Protein AF-A0A8T3ZE11-F1 (afdb_monomer_lite)

Radius of gyration: 23.73 Å; chains: 1; bounding box: 69×45×53 Å

Secondary structure (DSSP, 8-state):
-HHHHHHHHT--S-HHHHHHHHHHHHHHHT-TTS-HHHHHHHHHHHHHHHHT--S-GGG--HHHHHHHHHHHHH-B-TTSPBPPHHHHHHHHHHHHHHHHHHTTTTTTTSPPGGGGGG--------PPP----HHHHHHHHHHHHHHHHHHHHT--

Sequence (156 aa):
MDTQKRLLEQASFNPDNKQLIKEFMDSCAADSNISDPTILKYCFNLRNIAALTTKHFKDLDEKDFVSIIARIREHRTPHGNPYTEQSMQGYIKAISKFWRWLYRDTYFGEAPPHIRIVRGLKRNCHKEPHIFSKEDIQKILNEKRQYNSLRNNTRI

Foldseek 3Di:
DVVLLVVLVPQPADPVLSVLLVVLLVVQVVDPVHDPVLSSLLSVLSSLLRVQDNDDPVPDALVSVVSSLVVQQVDADPVRHGDDLVNSVSNLVSLQSSQLVVCCVPPVSDGPPSSPVSPDDDPPPPPDPPDQDPVNVVVVVVVVVVVVVVVVVVPD

pLDDT: mean 84.56, std 12.69, range [45.97, 96.75]

Structure (mmCIF, N/CA/C/O backbone):
data_AF-A0A8T3ZE11-F1
#
_entry.id   AF-A0A8T3ZE11-F1
#
loop_
_atom_site.group_PDB
_atom_site.id
_atom_site.type_symbol
_atom_site.label_atom_id
_atom_site.label_alt_id
_atom_site.label_comp_id
_atom_site.label_asym_id
_atom_site.label_entity_id
_atom_site.label_seq_id
_atom_site.pdbx_PDB_ins_code
_atom_site.Cartn_x
_atom_site.Cartn_y
_atom_site.Cartn_z
_atom_site.occupancy
_atom_site.B_iso_or_equiv
_atom_site.auth_seq_id
_atom_site.auth_comp_id
_atom_site.auth_asym_id
_atom_site.auth_atom_id
_atom_site.pdbx_PDB_model_num
ATOM 1 N N . MET A 1 1 ? 8.938 -13.192 -0.087 1.00 63.81 1 MET A N 1
ATOM 2 C CA . MET A 1 1 ? 7.629 -12.653 0.350 1.00 63.81 1 MET A CA 1
ATOM 3 C C . MET A 1 1 ? 7.356 -12.847 1.845 1.00 63.81 1 MET A C 1
ATOM 5 O O . MET A 1 1 ? 6.692 -12.007 2.449 1.00 63.81 1 MET A O 1
ATOM 9 N N . ASP A 1 2 ? 7.897 -13.898 2.457 1.00 76.69 2 ASP A N 1
ATOM 10 C CA . ASP A 1 2 ? 7.464 -14.388 3.776 1.00 76.69 2 ASP A CA 1
ATOM 11 C C . ASP A 1 2 ? 7.689 -13.423 4.943 1.00 76.69 2 ASP A C 1
ATOM 13 O O . ASP A 1 2 ? 6.850 -13.338 5.837 1.00 76.69 2 ASP A O 1
ATOM 17 N N . THR A 1 3 ? 8.757 -12.619 4.920 1.00 85.94 3 THR A N 1
ATOM 18 C CA . THR A 1 3 ? 9.036 -11.654 5.997 1.00 85.94 3 THR A CA 1
ATOM 19 C C . THR A 1 3 ? 7.910 -10.633 6.163 1.00 85.94 3 THR A C 1
ATOM 21 O O . THR A 1 3 ? 7.492 -10.370 7.286 1.00 85.94 3 THR A O 1
ATOM 24 N N . GLN A 1 4 ? 7.392 -10.063 5.068 1.00 83.62 4 GLN A N 1
ATOM 25 C CA . GLN A 1 4 ? 6.320 -9.062 5.158 1.00 83.62 4 GLN A CA 1
ATOM 26 C C . GLN A 1 4 ? 4.991 -9.697 5.573 1.00 83.62 4 GLN A C 1
ATOM 28 O O . GLN A 1 4 ? 4.280 -9.108 6.382 1.00 83.62 4 GLN A O 1
ATOM 33 N N . LYS A 1 5 ? 4.699 -10.918 5.101 1.00 82.81 5 LYS A N 1
ATOM 34 C CA . LYS A 1 5 ? 3.532 -11.690 5.554 1.00 82.81 5 LYS A CA 1
ATOM 35 C C . LYS A 1 5 ? 3.600 -11.943 7.063 1.00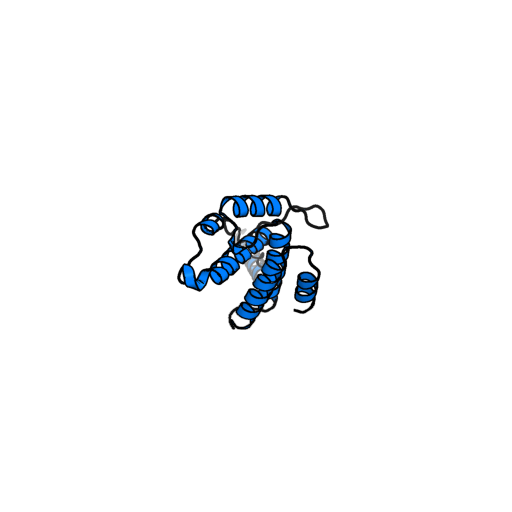 82.81 5 LYS A C 1
ATOM 37 O O . LYS A 1 5 ? 2.668 -11.600 7.779 1.00 82.81 5 LYS A O 1
ATOM 42 N N . ARG A 1 6 ? 4.745 -12.407 7.576 1.00 89.88 6 ARG A N 1
ATOM 43 C CA . ARG A 1 6 ? 4.964 -12.605 9.019 1.00 89.88 6 ARG A CA 1
ATOM 44 C C . ARG A 1 6 ? 4.784 -11.313 9.824 1.00 89.88 6 ARG A C 1
ATOM 46 O O . ARG A 1 6 ? 4.118 -11.324 10.853 1.00 89.88 6 ARG A O 1
ATOM 53 N N . LEU A 1 7 ? 5.354 -10.201 9.354 1.00 90.56 7 LEU A N 1
ATOM 54 C CA . LEU A 1 7 ? 5.222 -8.896 10.016 1.00 90.56 7 LEU A CA 1
ATOM 55 C C . LEU A 1 7 ? 3.780 -8.370 10.008 1.00 90.56 7 LEU A C 1
ATOM 57 O O . LEU A 1 7 ? 3.398 -7.638 10.918 1.00 90.56 7 LEU A O 1
ATOM 61 N N . LEU A 1 8 ? 2.990 -8.713 8.989 1.00 91.12 8 LEU A N 1
ATOM 62 C CA . LEU A 1 8 ? 1.572 -8.375 8.919 1.00 91.12 8 LEU A CA 1
ATOM 63 C C . LEU A 1 8 ? 0.757 -9.153 9.961 1.00 91.12 8 LEU A C 1
ATOM 65 O O . LEU A 1 8 ? -0.053 -8.546 10.659 1.00 91.12 8 LEU A O 1
ATOM 69 N N . GLU A 1 9 ? 1.005 -10.458 10.116 1.00 89.94 9 GLU A N 1
ATOM 70 C CA . GLU A 1 9 ? 0.329 -11.279 11.136 1.00 89.94 9 GLU A CA 1
ATOM 71 C C . GLU A 1 9 ? 0.567 -10.736 12.548 1.00 89.94 9 GLU A C 1
ATOM 73 O O . GLU A 1 9 ? -0.372 -10.560 13.328 1.00 89.94 9 GLU A O 1
ATOM 78 N N . GLN A 1 10 ? 1.827 -10.404 12.844 1.00 91.81 10 GLN A N 1
ATOM 79 C CA . GLN A 1 10 ? 2.281 -9.945 14.159 1.00 91.81 10 GLN A CA 1
ATOM 80 C C . GLN A 1 10 ? 1.871 -8.507 14.500 1.00 91.81 10 GLN A C 1
ATOM 82 O O . GLN A 1 10 ? 2.044 -8.080 15.640 1.00 91.81 10 GLN A O 1
ATOM 87 N N . ALA A 1 11 ? 1.366 -7.731 13.539 1.00 90.31 11 ALA A N 1
ATOM 88 C CA . ALA A 1 11 ? 1.022 -6.336 13.787 1.00 90.31 11 ALA A CA 1
ATOM 89 C C . ALA A 1 11 ? -0.153 -6.204 14.776 1.00 90.31 11 ALA A C 1
ATOM 91 O O . ALA A 1 11 ? -1.019 -7.066 14.834 1.00 90.31 11 ALA A O 1
ATOM 92 N N . SER A 1 12 ? -0.233 -5.126 15.550 1.00 89.81 12 SER A N 1
ATOM 93 C CA . SER A 1 12 ? -1.269 -4.957 16.588 1.00 89.81 12 SER A CA 1
ATOM 94 C C . SER A 1 12 ? -2.513 -4.176 16.139 1.00 89.81 12 SER A C 1
ATOM 96 O O . SER A 1 12 ? -3.381 -3.892 16.958 1.00 89.81 12 SER A O 1
ATOM 98 N N . PHE A 1 13 ? -2.623 -3.812 14.857 1.00 90.69 13 PHE A N 1
ATOM 99 C CA . PHE A 1 13 ? -3.768 -3.054 14.339 1.00 90.69 13 PHE A CA 1
ATOM 100 C C . PHE A 1 13 ? -4.961 -3.947 13.966 1.00 90.69 13 PHE A C 1
ATOM 102 O O . PHE A 1 13 ? -4.872 -5.176 13.993 1.00 90.69 13 PHE A O 1
ATOM 109 N N . ASN A 1 14 ? -6.069 -3.293 13.601 1.00 90.75 14 ASN A N 1
ATOM 110 C CA . ASN A 1 14 ? -7.364 -3.894 13.283 1.00 90.75 14 ASN A CA 1
ATOM 111 C C . ASN A 1 14 ? -7.238 -5.187 12.425 1.00 90.75 14 ASN A C 1
ATOM 113 O O . ASN A 1 14 ? -6.604 -5.152 11.363 1.00 90.75 14 ASN A O 1
ATOM 117 N N . PRO A 1 15 ? -7.821 -6.321 12.868 1.00 91.12 15 PRO A N 1
ATOM 118 C CA . PRO A 1 15 ? -7.679 -7.613 12.197 1.00 91.12 15 PRO A CA 1
ATOM 119 C C . PRO A 1 15 ? -8.317 -7.649 10.803 1.00 91.12 15 PRO A C 1
ATOM 121 O O . PRO A 1 15 ? -7.740 -8.250 9.897 1.00 91.12 15 PRO A O 1
ATOM 124 N N . ASP A 1 16 ? -9.429 -6.949 10.588 1.00 93.56 16 ASP A N 1
ATOM 125 C CA . ASP A 1 16 ? -10.086 -6.872 9.281 1.00 93.56 16 ASP A CA 1
ATOM 126 C C . ASP A 1 16 ? -9.207 -6.113 8.280 1.00 93.56 16 ASP A C 1
ATOM 128 O O . ASP A 1 16 ? -9.034 -6.536 7.137 1.00 93.56 16 ASP A O 1
ATOM 132 N N . ASN A 1 17 ? -8.534 -5.045 8.727 1.00 95.50 17 ASN A N 1
ATOM 133 C CA . ASN A 1 17 ? -7.553 -4.345 7.895 1.00 95.50 17 ASN A CA 1
ATOM 134 C C . ASN A 1 17 ? -6.379 -5.260 7.521 1.00 95.50 17 ASN A C 1
ATOM 136 O O . ASN A 1 17 ? -5.895 -5.194 6.390 1.00 95.50 17 ASN A O 1
ATOM 140 N N . LYS A 1 18 ? -5.917 -6.136 8.430 1.00 95.31 18 LYS A N 1
ATOM 141 C CA . LYS A 1 18 ? -4.887 -7.133 8.083 1.00 95.31 18 LYS A CA 1
ATOM 142 C C . LYS A 1 18 ? -5.384 -8.066 6.990 1.00 95.31 18 LYS A C 1
ATOM 144 O O . LYS A 1 18 ? -4.639 -8.332 6.050 1.00 95.31 18 LYS A O 1
ATOM 149 N N . GLN A 1 19 ? -6.615 -8.550 7.122 1.00 95.25 19 GLN A N 1
ATOM 150 C CA . GLN A 1 19 ?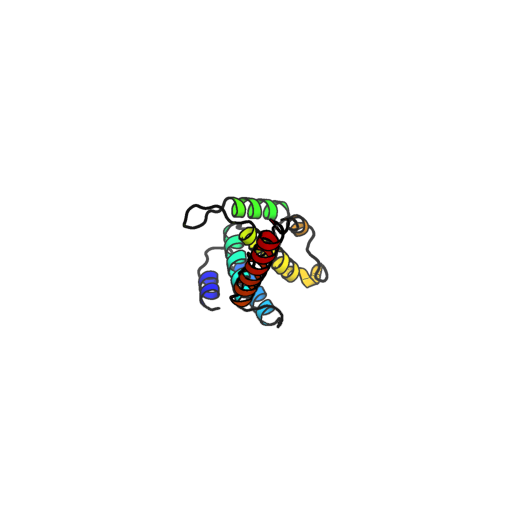 -7.213 -9.469 6.165 1.00 95.25 19 GLN A CA 1
ATOM 151 C C . GLN A 1 19 ? -7.351 -8.821 4.782 1.00 95.25 19 GLN A C 1
ATOM 153 O O . GLN A 1 19 ? -6.888 -9.392 3.798 1.00 95.25 19 GLN A O 1
ATOM 158 N N . LEU A 1 20 ? -7.832 -7.576 4.713 1.00 96.75 20 LEU A N 1
ATOM 159 C CA . LEU A 1 20 ? -7.902 -6.822 3.459 1.00 96.75 20 LEU A CA 1
ATOM 160 C C . LEU A 1 20 ? -6.524 -6.623 2.812 1.00 96.75 20 LEU A C 1
ATOM 162 O O . LEU A 1 20 ? -6.402 -6.686 1.590 1.00 96.75 20 LEU A O 1
ATOM 166 N N . ILE A 1 21 ? -5.469 -6.397 3.606 1.00 96.69 21 ILE A N 1
ATOM 167 C CA . ILE A 1 21 ? -4.102 -6.317 3.069 1.00 96.69 21 ILE A CA 1
ATOM 168 C C . ILE A 1 21 ? -3.693 -7.660 2.460 1.00 96.69 21 ILE A C 1
ATOM 170 O O . ILE A 1 21 ? -3.133 -7.661 1.369 1.00 96.69 21 ILE A O 1
ATOM 174 N N . LYS A 1 22 ? -3.970 -8.795 3.114 1.00 95.31 22 LYS A N 1
ATOM 175 C CA . LYS A 1 22 ? -3.640 -10.124 2.567 1.00 95.31 22 LYS A CA 1
ATOM 176 C C . LYS A 1 22 ? -4.363 -10.382 1.248 1.00 95.31 22 LYS A C 1
ATOM 178 O O . LYS A 1 22 ? -3.716 -10.710 0.262 1.00 95.31 22 LYS A O 1
ATOM 183 N N . GLU A 1 23 ? -5.666 -10.132 1.207 1.00 96.00 23 GLU A N 1
ATOM 184 C CA . GLU A 1 23 ? -6.482 -10.311 0.000 1.00 96.00 23 GLU A CA 1
ATOM 185 C C . GLU A 1 23 ? -6.005 -9.425 -1.153 1.00 96.00 23 GLU A C 1
ATOM 187 O O . GLU A 1 23 ? -5.907 -9.872 -2.297 1.00 96.00 23 GLU A O 1
ATOM 192 N N . PHE A 1 24 ? -5.636 -8.178 -0.859 1.00 96.56 24 PHE A N 1
ATOM 193 C CA . PHE A 1 24 ? -5.047 -7.289 -1.853 1.00 96.56 24 PHE A CA 1
ATOM 194 C C . PHE A 1 24 ? -3.716 -7.824 -2.389 1.00 96.56 24 PHE A C 1
ATOM 196 O O . PHE A 1 24 ? -3.439 -7.730 -3.585 1.00 96.56 24 PHE A O 1
ATOM 203 N N . MET A 1 25 ? -2.881 -8.375 -1.512 1.00 95.25 25 MET A N 1
ATOM 204 C CA . MET A 1 25 ? -1.584 -8.939 -1.874 1.00 95.25 25 MET A CA 1
ATOM 205 C C . MET A 1 25 ? -1.737 -10.173 -2.759 1.00 95.25 25 MET A C 1
ATOM 207 O O . MET A 1 25 ? -1.039 -10.275 -3.766 1.00 95.25 25 MET A O 1
ATOM 211 N N . ASP A 1 26 ? -2.680 -11.054 -2.434 1.00 94.75 26 ASP A N 1
ATOM 212 C CA . ASP A 1 26 ? -3.000 -12.227 -3.247 1.00 94.75 26 ASP A CA 1
ATOM 213 C C . ASP A 1 26 ? -3.591 -11.808 -4.603 1.00 94.75 26 ASP A C 1
ATOM 215 O O . ASP A 1 26 ? -3.184 -12.319 -5.647 1.00 94.75 26 ASP A O 1
ATOM 219 N N . SER A 1 27 ? -4.453 -10.784 -4.623 1.00 95.25 27 SER A N 1
ATOM 220 C CA . SER A 1 27 ? -4.957 -10.193 -5.867 1.00 95.25 27 SER A CA 1
ATOM 221 C C . SER A 1 27 ? -3.846 -9.581 -6.722 1.00 95.25 27 SER A C 1
ATOM 223 O O . SER A 1 27 ? -3.940 -9.628 -7.945 1.00 95.25 27 SER A O 1
ATOM 225 N N . CYS A 1 28 ? -2.821 -8.981 -6.112 1.00 94.56 28 CYS A N 1
ATOM 226 C CA . CYS A 1 28 ? -1.680 -8.440 -6.848 1.00 94.56 28 CYS A CA 1
ATOM 227 C C . CYS A 1 28 ? -0.753 -9.547 -7.358 1.00 94.56 28 CYS A C 1
ATOM 229 O O . CYS A 1 28 ? -0.205 -9.398 -8.440 1.00 94.56 28 CYS A O 1
ATOM 231 N N . ALA A 1 29 ? -0.589 -10.640 -6.608 1.00 92.94 29 ALA A N 1
ATOM 232 C CA . ALA A 1 29 ? 0.191 -11.802 -7.036 1.00 92.94 29 ALA A CA 1
ATOM 233 C C . ALA A 1 29 ? -0.468 -12.550 -8.208 1.00 92.94 29 ALA A C 1
ATOM 235 O O . ALA A 1 29 ? 0.225 -13.161 -9.015 1.00 92.94 29 ALA A O 1
ATOM 236 N N . ALA A 1 30 ? -1.798 -12.477 -8.319 1.00 93.69 30 ALA A N 1
ATOM 237 C CA . ALA A 1 30 ? -2.540 -12.990 -9.468 1.00 93.69 30 ALA A CA 1
ATOM 238 C C . ALA A 1 30 ? -2.421 -12.103 -10.728 1.00 93.69 30 ALA A C 1
ATOM 240 O O . ALA A 1 30 ? -2.709 -12.569 -11.829 1.00 93.69 30 ALA A O 1
ATOM 241 N N . ASP A 1 31 ? -2.010 -10.836 -10.593 1.00 90.56 31 ASP A N 1
ATOM 242 C CA . ASP A 1 31 ? -1.793 -9.916 -11.717 1.00 90.56 31 ASP A CA 1
ATOM 243 C C . ASP A 1 31 ? -0.358 -10.062 -12.242 1.00 90.56 31 ASP A C 1
ATOM 245 O O . ASP A 1 31 ? 0.605 -9.632 -11.604 1.00 90.56 31 ASP A O 1
ATOM 249 N N . SER A 1 32 ? -0.210 -10.613 -13.449 1.00 83.31 32 SER A N 1
ATOM 250 C CA . SER A 1 32 ? 1.093 -10.845 -14.090 1.00 83.31 32 SER A CA 1
ATOM 251 C C . SER A 1 32 ? 1.924 -9.574 -14.311 1.00 83.31 32 SER A C 1
ATOM 253 O O . SER A 1 32 ? 3.109 -9.662 -14.622 1.00 83.31 32 SER A O 1
ATOM 255 N N . ASN A 1 33 ? 1.326 -8.386 -14.182 1.00 91.75 33 ASN A N 1
ATOM 256 C CA . ASN A 1 33 ? 1.999 -7.108 -14.412 1.00 91.75 33 ASN A CA 1
ATOM 257 C C . ASN A 1 33 ? 2.638 -6.515 -13.150 1.00 91.75 33 ASN A C 1
ATOM 259 O O . ASN A 1 33 ? 3.285 -5.465 -13.228 1.00 91.75 33 ASN A O 1
ATOM 263 N N . ILE A 1 34 ? 2.443 -7.129 -11.981 1.00 92.19 34 ILE A N 1
ATOM 264 C CA . ILE A 1 34 ? 2.956 -6.607 -10.715 1.00 92.19 34 ILE A CA 1
ATOM 265 C C . ILE A 1 34 ? 4.078 -7.512 -10.217 1.00 92.19 34 ILE A C 1
ATOM 267 O O . ILE A 1 34 ? 3.883 -8.679 -9.913 1.00 92.19 34 ILE A O 1
ATOM 27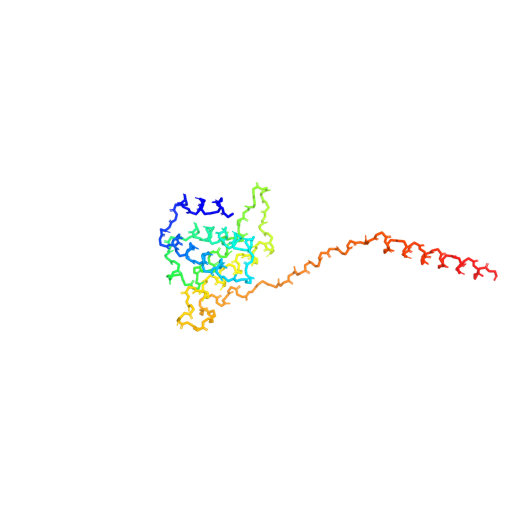1 N N . SER A 1 35 ? 5.277 -6.947 -10.101 1.00 93.25 35 SER A N 1
ATOM 272 C CA . SER A 1 35 ? 6.440 -7.686 -9.617 1.00 93.25 35 SER A CA 1
ATOM 273 C C . SER A 1 35 ? 6.411 -7.903 -8.101 1.00 93.25 35 SER A C 1
ATOM 275 O O . SER A 1 35 ? 5.982 -7.022 -7.347 1.00 93.25 35 SER A O 1
ATOM 277 N N . ASP A 1 36 ? 6.984 -9.015 -7.634 1.00 92.44 36 ASP A N 1
ATOM 278 C CA . ASP A 1 36 ? 7.114 -9.336 -6.203 1.00 92.44 36 ASP A CA 1
ATOM 279 C C . ASP A 1 36 ? 7.694 -8.195 -5.345 1.00 92.44 36 ASP A C 1
ATOM 281 O O . ASP A 1 36 ? 7.149 -7.915 -4.271 1.00 92.44 36 ASP A O 1
ATOM 285 N N . PRO A 1 37 ? 8.749 -7.462 -5.768 1.00 93.12 37 PRO A N 1
ATOM 286 C CA . PRO A 1 37 ? 9.249 -6.328 -4.991 1.00 93.12 37 PRO A CA 1
ATOM 287 C C . PRO A 1 37 ? 8.214 -5.207 -4.836 1.00 93.12 37 PRO A C 1
ATOM 289 O O . PRO A 1 37 ? 8.155 -4.546 -3.796 1.00 93.12 37 PRO A O 1
ATOM 292 N N . THR A 1 38 ? 7.375 -4.996 -5.854 1.00 93.06 38 THR A N 1
ATOM 293 C CA . THR A 1 38 ? 6.291 -4.007 -5.820 1.00 93.06 38 THR A CA 1
ATOM 294 C C . THR A 1 38 ? 5.207 -4.438 -4.840 1.00 93.06 38 THR A C 1
ATOM 296 O O . THR A 1 38 ? 4.789 -3.634 -4.006 1.00 93.06 38 THR A O 1
ATOM 299 N N . ILE A 1 39 ? 4.819 -5.713 -4.889 1.00 94.75 39 ILE A N 1
ATOM 300 C CA . ILE A 1 39 ? 3.868 -6.340 -3.965 1.00 94.75 39 ILE A CA 1
ATOM 301 C C . ILE A 1 39 ? 4.355 -6.165 -2.517 1.00 94.75 39 ILE A C 1
ATOM 303 O O . ILE A 1 39 ? 3.645 -5.623 -1.669 1.00 94.75 39 ILE A O 1
ATOM 307 N N . LEU A 1 40 ? 5.622 -6.486 -2.238 1.00 94.00 40 LEU A N 1
ATOM 308 C CA . LEU A 1 40 ? 6.209 -6.310 -0.904 1.00 94.00 40 LEU A CA 1
ATOM 309 C C . LEU A 1 40 ? 6.224 -4.852 -0.443 1.00 94.00 40 LEU A C 1
ATOM 311 O O . LEU A 1 40 ? 5.952 -4.571 0.728 1.00 94.00 40 LEU A O 1
ATOM 315 N N . LYS A 1 41 ? 6.509 -3.917 -1.353 1.00 93.94 41 LYS A N 1
ATOM 316 C CA . LYS A 1 41 ? 6.478 -2.484 -1.051 1.00 93.94 41 LYS A CA 1
ATOM 317 C C . LYS A 1 41 ? 5.065 -2.008 -0.721 1.00 93.94 41 LYS A C 1
ATOM 319 O O . LYS A 1 41 ? 4.905 -1.194 0.188 1.00 93.94 41 LYS A O 1
ATOM 324 N N . TYR A 1 42 ? 4.044 -2.526 -1.404 1.00 95.75 42 TYR A N 1
ATOM 325 C CA . TYR A 1 42 ? 2.657 -2.249 -1.042 1.00 95.75 42 TYR A CA 1
ATOM 326 C C . TYR A 1 42 ? 2.312 -2.789 0.343 1.00 95.75 42 TYR A C 1
ATOM 328 O O . TYR A 1 42 ? 1.810 -2.016 1.154 1.00 95.75 42 TYR A O 1
ATOM 336 N N . CYS A 1 43 ? 2.655 -4.042 0.656 1.00 95.94 43 CYS A N 1
ATOM 337 C CA . CYS A 1 43 ? 2.440 -4.610 1.991 1.00 95.94 43 CYS A CA 1
ATOM 338 C C . CYS A 1 43 ? 3.060 -3.749 3.090 1.00 95.94 43 CYS A C 1
ATOM 340 O O . CYS A 1 43 ? 2.404 -3.421 4.076 1.00 95.94 43 CYS A O 1
ATOM 342 N N . PHE A 1 44 ? 4.328 -3.371 2.909 1.00 94.81 44 PHE A N 1
ATOM 343 C CA . PHE A 1 44 ? 5.054 -2.553 3.870 1.00 94.81 44 PHE A CA 1
ATOM 344 C C . PHE A 1 44 ? 4.355 -1.207 4.096 1.00 94.81 44 PHE A C 1
ATOM 346 O O . PHE A 1 44 ? 4.092 -0.833 5.240 1.00 94.81 44 PHE A O 1
ATOM 353 N N . ASN A 1 45 ? 4.004 -0.509 3.012 1.00 95.50 45 ASN A N 1
ATOM 354 C CA . ASN A 1 45 ? 3.348 0.793 3.094 1.00 95.50 45 ASN A CA 1
ATOM 355 C C . ASN A 1 45 ? 1.957 0.691 3.734 1.00 95.50 45 ASN A C 1
ATOM 357 O O . ASN A 1 45 ? 1.632 1.497 4.600 1.00 95.50 45 ASN A O 1
ATOM 361 N N . LEU A 1 46 ? 1.153 -0.302 3.344 1.00 96.69 46 LEU A N 1
ATOM 362 C CA . LEU A 1 46 ? -0.199 -0.505 3.872 1.00 96.69 46 LEU A CA 1
ATOM 363 C C . LEU A 1 46 ? -0.189 -0.894 5.351 1.00 96.69 46 LEU A C 1
ATOM 365 O O . LEU A 1 46 ? -1.010 -0.391 6.109 1.00 96.69 46 LEU A O 1
ATOM 369 N N . ARG A 1 47 ? 0.774 -1.713 5.790 1.00 95.56 47 ARG A N 1
ATOM 370 C CA . ARG A 1 47 ? 0.964 -2.056 7.208 1.00 95.56 47 ARG A CA 1
ATOM 371 C C . ARG A 1 47 ? 1.275 -0.815 8.047 1.00 95.56 47 ARG A C 1
ATOM 373 O O . ARG A 1 47 ? 0.723 -0.651 9.129 1.00 95.56 47 ARG A O 1
ATOM 380 N N . ASN A 1 48 ? 2.128 0.073 7.538 1.00 94.31 48 ASN A N 1
ATOM 381 C CA . ASN A 1 48 ? 2.438 1.329 8.221 1.00 94.31 48 ASN A CA 1
ATOM 382 C C . ASN A 1 48 ? 1.230 2.279 8.226 1.00 94.31 48 ASN A C 1
ATOM 384 O O . ASN A 1 48 ? 0.969 2.907 9.242 1.00 94.31 48 ASN A O 1
ATOM 388 N N . ILE A 1 49 ? 0.453 2.344 7.137 1.00 95.12 49 ILE A N 1
ATOM 389 C CA . ILE A 1 49 ? -0.804 3.111 7.090 1.00 95.12 49 ILE A CA 1
ATOM 390 C C . ILE A 1 49 ? -1.807 2.573 8.118 1.00 95.12 49 ILE A C 1
ATOM 392 O O . ILE A 1 49 ? -2.395 3.354 8.861 1.00 95.12 49 ILE A O 1
ATOM 396 N N . ALA A 1 50 ? -1.965 1.251 8.206 1.00 95.31 50 ALA A N 1
ATOM 397 C CA . ALA A 1 50 ? -2.847 0.607 9.174 1.00 95.31 50 ALA A CA 1
ATOM 398 C C . ALA A 1 50 ? -2.442 0.908 10.621 1.00 95.31 50 ALA A C 1
ATOM 400 O O . ALA A 1 50 ? -3.301 1.060 11.476 1.00 95.31 50 ALA A O 1
ATOM 401 N N . ALA A 1 51 ? -1.143 1.040 10.902 1.00 93.75 51 ALA A N 1
ATOM 402 C CA . ALA A 1 51 ? -0.661 1.408 12.231 1.00 93.75 51 ALA A CA 1
ATOM 403 C C . ALA A 1 51 ? -0.973 2.870 12.615 1.00 93.75 51 ALA A C 1
ATOM 405 O O . ALA A 1 51 ? -0.921 3.215 13.793 1.00 93.75 51 ALA A O 1
ATOM 406 N N . LEU A 1 52 ? -1.296 3.736 11.646 1.00 94.00 52 LEU A N 1
ATOM 407 C CA . LEU A 1 52 ? -1.595 5.154 11.875 1.00 94.00 52 LEU A CA 1
ATOM 408 C C . LEU A 1 52 ? -3.084 5.437 12.103 1.00 94.00 52 LEU A C 1
ATOM 410 O O . LEU A 1 52 ? -3.436 6.586 12.387 1.00 94.00 52 LEU A O 1
ATOM 414 N N . THR A 1 53 ? -3.948 4.429 11.978 1.00 92.94 53 THR A N 1
ATOM 415 C CA . THR A 1 53 ? -5.397 4.571 12.132 1.00 92.94 53 THR A CA 1
ATOM 416 C C . THR A 1 53 ? -5.995 3.399 12.899 1.00 92.94 53 THR A C 1
ATOM 418 O O . THR A 1 53 ? -5.602 2.250 12.731 1.00 92.94 53 THR A O 1
ATOM 421 N N . THR A 1 54 ? -6.975 3.685 13.747 1.00 90.06 54 THR A N 1
ATOM 422 C CA . THR A 1 54 ? -7.781 2.660 14.424 1.00 90.06 54 THR A CA 1
ATOM 423 C C . T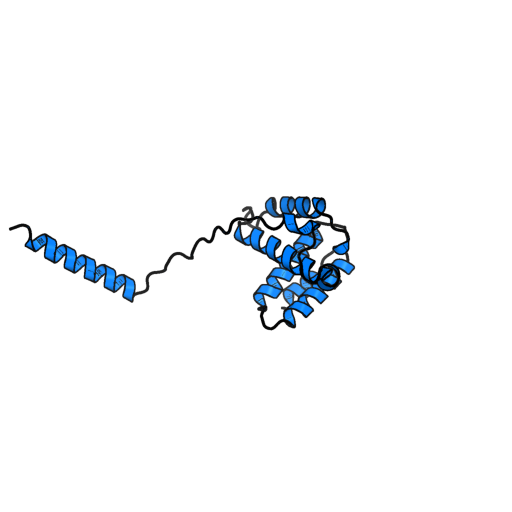HR A 1 54 ? -9.032 2.295 13.628 1.00 90.06 54 THR A C 1
ATOM 425 O O . THR A 1 54 ? -9.673 1.287 13.924 1.00 90.06 54 THR A O 1
ATOM 428 N N . LYS A 1 55 ? -9.380 3.099 12.615 1.00 93.94 55 LYS A N 1
ATOM 429 C CA . LYS A 1 55 ? -10.563 2.901 11.780 1.00 93.94 55 LYS A CA 1
ATOM 430 C C . LYS A 1 55 ? -10.380 1.723 10.827 1.00 93.94 55 LYS A C 1
ATOM 432 O O . LYS A 1 55 ? -9.272 1.410 10.377 1.00 93.94 55 LYS A O 1
ATOM 437 N N . HIS A 1 56 ? -11.500 1.109 10.470 1.00 94.44 56 HIS A N 1
ATOM 438 C CA . HIS A 1 56 ? -11.544 0.157 9.376 1.00 94.44 56 HIS A CA 1
ATOM 439 C C . HIS A 1 56 ? -11.242 0.878 8.048 1.00 94.44 56 HIS A C 1
ATOM 441 O O . HIS A 1 56 ? -11.653 2.019 7.844 1.00 94.44 56 HIS A O 1
ATOM 447 N N . PHE A 1 57 ? -10.527 0.240 7.121 1.00 94.94 57 PHE A N 1
ATOM 448 C CA . PHE A 1 57 ? -10.108 0.866 5.858 1.00 94.94 57 PHE A CA 1
ATOM 449 C C . PHE A 1 57 ? -11.265 1.307 4.961 1.00 94.94 57 PHE A C 1
ATOM 451 O O . PHE A 1 57 ? -11.112 2.251 4.181 1.00 94.94 57 PHE A O 1
ATOM 458 N N . LYS A 1 58 ? -12.415 0.638 5.081 1.00 92.12 58 LYS A N 1
ATOM 459 C CA . LYS A 1 58 ? -13.652 1.028 4.390 1.00 92.12 58 LYS A CA 1
ATOM 460 C C . LYS A 1 58 ? -14.290 2.296 4.980 1.00 92.12 58 LYS A C 1
ATOM 462 O O . LYS A 1 58 ? -15.019 2.977 4.276 1.00 92.12 58 LYS A O 1
ATOM 467 N N . ASP A 1 59 ? -13.942 2.667 6.208 1.00 92.81 59 ASP A N 1
ATOM 468 C CA . ASP A 1 59 ? -14.556 3.799 6.912 1.00 92.81 59 ASP A CA 1
ATOM 469 C C . ASP A 1 59 ? -13.667 5.051 6.903 1.00 92.81 59 ASP A C 1
ATOM 471 O O . ASP A 1 59 ? -13.981 6.043 7.560 1.00 92.81 59 ASP A O 1
ATOM 475 N N . LEU A 1 60 ? -12.531 5.008 6.197 1.00 92.12 60 LEU A N 1
ATOM 476 C CA . LEU A 1 60 ? -11.656 6.169 6.064 1.00 92.12 60 LEU A CA 1
ATOM 477 C C . LEU A 1 60 ? -12.272 7.202 5.123 1.00 92.12 60 LEU A C 1
ATOM 479 O O . LEU A 1 60 ? -12.580 6.906 3.966 1.00 92.12 60 LEU A O 1
ATOM 483 N N . ASP A 1 61 ? -12.373 8.430 5.616 1.00 89.81 61 ASP A N 1
ATOM 484 C CA . ASP A 1 61 ? -12.792 9.584 4.837 1.00 89.81 61 ASP A CA 1
ATOM 485 C C . ASP A 1 61 ? -11.594 10.403 4.326 1.00 89.81 61 ASP A C 1
ATOM 487 O O . ASP A 1 61 ? -10.423 10.100 4.563 1.00 89.81 61 ASP A O 1
ATOM 491 N N . GLU A 1 62 ? -11.888 11.475 3.592 1.00 87.88 62 GLU A N 1
ATOM 492 C CA . GLU A 1 62 ? -10.873 12.371 3.041 1.00 87.88 62 GLU A CA 1
ATOM 493 C C . GLU A 1 62 ? -9.963 12.980 4.123 1.00 87.88 62 GLU A C 1
ATOM 495 O O . GLU A 1 62 ? -8.744 13.056 3.945 1.00 87.88 62 GLU A O 1
ATOM 500 N N . LYS A 1 63 ? -10.528 13.379 5.269 1.00 88.06 63 LYS A N 1
ATOM 501 C CA . LYS A 1 63 ? -9.772 13.997 6.367 1.00 88.06 63 LYS A CA 1
ATOM 502 C C . LYS A 1 63 ? -8.825 12.988 7.003 1.00 88.06 63 LYS A C 1
ATOM 504 O O . LYS A 1 63 ? -7.699 13.349 7.355 1.00 88.06 63 LYS A O 1
ATOM 509 N N . ASP A 1 64 ? -9.243 11.730 7.094 1.00 91.75 64 ASP A N 1
ATOM 510 C CA . ASP A 1 64 ? -8.388 10.647 7.563 1.00 91.75 64 ASP A CA 1
ATOM 511 C C . ASP A 1 64 ? -7.174 10.467 6.646 1.00 91.75 64 ASP A C 1
ATOM 513 O O . ASP A 1 64 ? -6.045 10.389 7.135 1.00 91.75 64 ASP A O 1
ATOM 517 N N . PHE A 1 65 ? -7.359 10.480 5.319 1.00 90.88 65 PHE A N 1
ATOM 518 C CA . PHE A 1 65 ? -6.233 10.396 4.379 1.00 90.88 65 PHE A CA 1
ATOM 519 C C . PHE A 1 65 ? -5.280 11.583 4.501 1.00 90.88 65 PHE A C 1
ATOM 521 O O . PHE A 1 65 ? -4.063 11.378 4.500 1.00 90.88 65 PHE A O 1
ATOM 528 N N . VAL A 1 66 ? -5.798 12.808 4.646 1.00 88.69 66 VAL A N 1
ATOM 529 C CA . VAL A 1 66 ? -4.957 13.993 4.894 1.00 8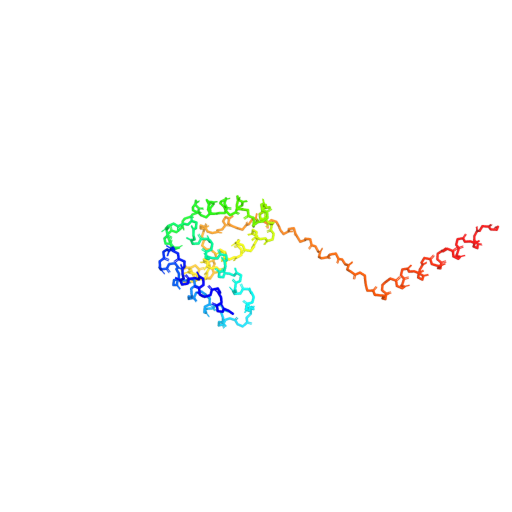8.69 66 VAL A CA 1
ATOM 530 C C . VAL A 1 66 ? -4.134 13.805 6.169 1.00 88.69 66 VAL A C 1
ATOM 532 O O . VAL A 1 66 ? -2.919 14.017 6.149 1.00 88.69 66 VAL A O 1
ATOM 535 N N . SER A 1 67 ? -4.767 13.356 7.256 1.00 90.75 6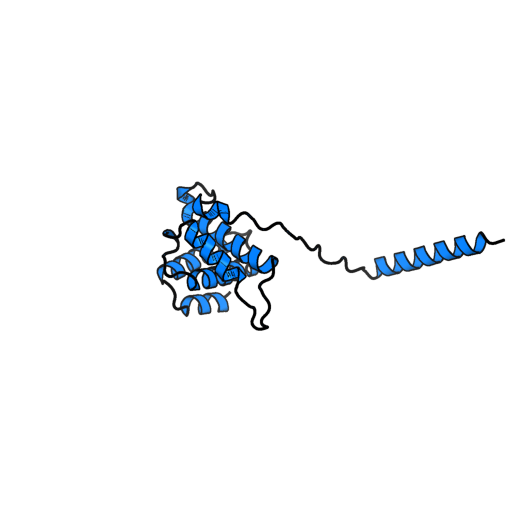7 SER A N 1
ATOM 536 C CA . SER A 1 67 ? -4.101 13.127 8.541 1.00 90.75 67 SER A CA 1
ATOM 537 C C . SER A 1 67 ? -3.023 12.043 8.449 1.00 90.75 67 SER A C 1
ATOM 539 O O . SER A 1 67 ? -1.894 12.246 8.900 1.00 90.75 67 SER A O 1
ATOM 541 N N . ILE A 1 68 ? -3.326 10.916 7.799 1.00 92.88 68 ILE A N 1
ATOM 542 C CA . ILE A 1 68 ? -2.376 9.821 7.571 1.00 92.88 68 ILE A CA 1
ATOM 543 C C . ILE A 1 68 ? -1.169 10.321 6.772 1.00 92.88 68 ILE A C 1
ATOM 545 O O . ILE A 1 68 ? -0.029 10.065 7.154 1.00 92.88 68 ILE A O 1
ATOM 549 N N . ILE A 1 69 ? -1.388 11.063 5.684 1.00 90.56 69 ILE A N 1
ATOM 550 C CA . ILE A 1 69 ? -0.298 11.581 4.846 1.00 90.56 69 ILE A CA 1
ATOM 551 C C . ILE A 1 69 ? 0.565 12.580 5.619 1.00 90.56 69 ILE A C 1
ATOM 553 O O . ILE A 1 69 ? 1.791 12.528 5.501 1.00 90.56 69 ILE A O 1
ATOM 557 N N . ALA A 1 70 ? -0.043 13.458 6.421 1.00 89.19 70 ALA A N 1
ATOM 558 C CA . ALA A 1 70 ? 0.688 14.380 7.285 1.00 89.19 70 ALA A CA 1
ATOM 559 C C . ALA A 1 70 ? 1.592 13.620 8.272 1.00 89.19 70 ALA A C 1
ATOM 561 O O . ALA A 1 70 ? 2.796 13.868 8.311 1.00 89.19 70 ALA A O 1
ATOM 562 N N . ARG A 1 71 ? 1.056 12.596 8.952 1.00 91.38 71 ARG A N 1
ATOM 563 C CA . ARG A 1 71 ? 1.827 11.736 9.870 1.00 91.38 71 ARG A CA 1
ATOM 564 C C . ARG A 1 71 ? 2.970 10.994 9.175 1.00 91.38 71 ARG A C 1
ATOM 566 O O . ARG A 1 71 ? 4.061 10.878 9.726 1.00 91.38 71 ARG A O 1
ATOM 573 N N . ILE A 1 72 ? 2.760 10.513 7.948 1.00 92.06 72 ILE A N 1
ATOM 574 C CA . ILE A 1 72 ? 3.823 9.853 7.170 1.00 92.06 72 ILE A CA 1
ATOM 575 C C . ILE A 1 72 ? 4.944 10.844 6.821 1.00 92.06 72 ILE A C 1
ATOM 577 O O . ILE A 1 72 ? 6.113 10.469 6.869 1.00 92.06 72 ILE A O 1
ATOM 581 N N . ARG A 1 73 ? 4.622 12.104 6.496 1.00 87.81 73 ARG A N 1
ATOM 582 C CA . ARG A 1 73 ? 5.634 13.144 6.215 1.00 87.81 73 ARG A CA 1
ATOM 583 C C . ARG A 1 73 ? 6.474 13.494 7.440 1.00 87.81 73 ARG A C 1
ATOM 585 O O . ARG A 1 73 ? 7.657 13.805 7.314 1.00 87.81 73 ARG A O 1
ATOM 592 N N . GLU A 1 74 ? 5.869 13.447 8.619 1.00 89.44 74 GLU A N 1
ATOM 593 C CA . GLU A 1 74 ? 6.560 13.688 9.886 1.00 89.44 74 GLU A CA 1
ATOM 594 C C . GLU A 1 74 ? 7.485 12.525 10.270 1.00 89.44 74 GLU A C 1
ATOM 596 O O . GLU A 1 74 ? 8.485 12.734 10.962 1.00 89.44 74 GLU A O 1
ATOM 601 N N . HIS A 1 75 ? 7.219 11.319 9.757 1.00 88.31 75 HIS A N 1
ATOM 602 C CA . HIS A 1 75 ? 8.001 10.126 10.056 1.00 88.31 75 HIS A CA 1
ATOM 603 C C . HIS A 1 75 ? 9.488 10.302 9.705 1.00 88.31 75 HIS A C 1
ATOM 605 O O . HIS A 1 75 ? 9.871 10.856 8.668 1.00 88.31 75 HIS A O 1
ATOM 611 N N . ARG A 1 76 ? 10.351 9.784 10.585 1.00 86.94 76 ARG A N 1
ATOM 612 C CA . ARG A 1 76 ? 11.806 9.769 10.406 1.00 86.94 76 ARG A CA 1
ATOM 613 C C . ARG A 1 76 ? 12.310 8.360 10.126 1.00 86.94 76 ARG A C 1
ATOM 615 O O . ARG A 1 76 ? 11.771 7.371 10.609 1.00 86.94 76 ARG A O 1
ATOM 622 N N . THR A 1 77 ? 13.326 8.256 9.286 1.00 86.56 77 THR A N 1
ATOM 623 C CA . THR A 1 77 ? 14.092 7.021 9.088 1.00 86.56 77 THR A CA 1
ATOM 624 C C . THR A 1 77 ? 14.839 6.654 10.380 1.00 86.56 77 THR A C 1
ATOM 626 O O . THR A 1 77 ? 15.003 7.519 11.242 1.00 86.56 77 THR A O 1
ATOM 629 N N . PRO A 1 78 ? 15.356 5.419 10.523 1.00 83.00 78 PRO A N 1
ATOM 630 C CA . PRO A 1 78 ? 16.187 5.042 11.674 1.00 83.00 78 PRO A CA 1
ATOM 631 C C . PRO A 1 78 ? 17.402 5.958 11.898 1.00 83.00 78 PRO A C 1
ATOM 633 O O . PRO A 1 78 ? 17.888 6.080 13.014 1.00 83.00 78 PRO A O 1
ATOM 636 N N . HIS A 1 79 ? 17.861 6.639 10.846 1.00 85.31 79 HIS A N 1
ATOM 637 C CA . HIS A 1 79 ? 18.957 7.608 10.892 1.00 85.31 79 HIS A CA 1
ATOM 638 C C . HIS A 1 79 ? 18.495 9.046 11.198 1.00 85.31 79 HIS A C 1
ATOM 640 O O . HIS A 1 79 ? 19.261 9.984 11.015 1.00 85.31 79 HIS A O 1
ATOM 646 N N . GLY A 1 80 ? 17.235 9.253 11.594 1.00 88.81 80 GLY A N 1
ATOM 647 C CA . GLY A 1 80 ? 16.686 10.569 11.940 1.00 88.81 80 GLY A CA 1
ATOM 648 C C . GLY A 1 80 ? 16.291 11.451 10.749 1.00 88.81 80 GLY A C 1
ATOM 649 O O . GLY A 1 80 ? 15.730 12.525 10.952 1.00 88.81 80 GLY A O 1
ATOM 650 N N . ASN A 1 81 ? 16.517 11.008 9.508 1.00 88.31 81 ASN A N 1
ATOM 651 C CA . ASN A 1 81 ? 16.183 11.791 8.312 1.00 88.31 81 ASN A CA 1
ATOM 652 C C . ASN A 1 81 ? 14.685 11.721 7.973 1.00 88.31 81 ASN A C 1
ATOM 654 O O . ASN A 1 81 ? 14.096 10.649 8.141 1.00 88.31 81 ASN A O 1
ATOM 658 N N . PRO A 1 82 ? 14.065 12.798 7.456 1.00 88.81 82 PRO A N 1
ATOM 659 C CA . PRO A 1 82 ? 12.703 12.748 6.928 1.00 88.81 82 PRO A CA 1
ATOM 660 C C . PRO A 1 82 ? 12.593 11.778 5.747 1.00 88.81 82 PRO A C 1
ATOM 662 O O . PRO A 1 82 ? 13.576 11.472 5.067 1.00 88.81 82 PRO A O 1
ATOM 665 N N . TYR A 1 83 ? 11.382 11.291 5.485 1.00 88.00 83 TYR A N 1
ATOM 666 C CA . TYR A 1 83 ? 11.121 10.511 4.280 1.00 88.00 83 TYR A CA 1
ATOM 667 C C . TYR A 1 83 ? 11.348 11.338 3.015 1.00 88.00 83 TYR A C 1
ATOM 669 O O . TYR A 1 83 ? 10.933 12.489 2.913 1.00 88.00 83 TYR A O 1
ATOM 677 N N . THR A 1 84 ? 11.991 10.716 2.027 1.00 88.94 84 THR A N 1
ATOM 678 C CA . THR A 1 84 ? 12.192 11.323 0.711 1.00 88.94 84 THR A CA 1
ATOM 679 C C . THR A 1 84 ? 10.875 11.404 -0.060 1.00 88.94 84 THR A C 1
ATOM 681 O O . THR A 1 84 ? 9.944 10.624 0.171 1.00 88.94 84 THR A O 1
ATOM 684 N N . GLU A 1 85 ? 10.826 12.276 -1.066 1.00 86.44 85 GLU A N 1
ATOM 685 C CA . GLU A 1 85 ? 9.696 12.360 -2.002 1.00 86.44 85 GLU A CA 1
ATOM 686 C C . GLU A 1 85 ? 9.391 11.014 -2.676 1.00 86.44 85 GLU A C 1
ATOM 688 O O . GLU A 1 85 ? 8.235 10.661 -2.900 1.00 86.44 85 GLU A O 1
ATOM 693 N N . GLN A 1 86 ? 10.417 10.202 -2.950 1.00 85.06 86 GLN A N 1
ATOM 694 C CA . GLN A 1 86 ? 10.235 8.869 -3.523 1.00 85.06 86 GLN A CA 1
ATOM 695 C C . GLN A 1 86 ? 9.524 7.917 -2.549 1.00 85.06 86 GLN A C 1
ATOM 697 O O . GLN A 1 86 ? 8.666 7.132 -2.971 1.00 85.06 86 GLN A O 1
ATOM 702 N N . SER A 1 87 ? 9.860 7.984 -1.258 1.00 90.12 87 SER A N 1
ATOM 703 C CA . SER A 1 87 ? 9.173 7.227 -0.209 1.00 90.12 87 SER A CA 1
ATOM 704 C C . SER A 1 87 ? 7.720 7.675 -0.089 1.00 90.12 87 SER A C 1
ATOM 706 O O . SER A 1 87 ? 6.824 6.832 -0.158 1.00 90.12 87 SER A O 1
ATOM 708 N N . MET A 1 88 ? 7.474 8.989 -0.038 1.00 90.62 88 MET A N 1
ATOM 709 C CA . MET A 1 88 ? 6.122 9.557 -0.021 1.00 90.62 88 MET A CA 1
ATOM 710 C C . MET A 1 88 ? 5.298 9.116 -1.234 1.00 90.62 88 MET A C 1
ATOM 712 O O . MET A 1 88 ? 4.157 8.673 -1.091 1.00 90.62 88 MET A O 1
ATOM 716 N N . GLN A 1 89 ? 5.895 9.130 -2.426 1.00 89.12 89 GLN A N 1
ATOM 717 C CA . GLN A 1 89 ? 5.242 8.652 -3.639 1.00 89.12 89 GLN A CA 1
ATOM 718 C C . GLN A 1 89 ? 4.922 7.153 -3.578 1.00 89.12 89 GLN A C 1
ATOM 720 O O . GLN A 1 89 ? 3.936 6.702 -4.162 1.00 89.12 89 GLN A O 1
ATOM 725 N N . GLY A 1 90 ? 5.734 6.365 -2.869 1.00 91.12 90 GLY A N 1
ATOM 726 C CA . GLY A 1 90 ? 5.447 4.964 -2.575 1.00 91.12 90 GLY A CA 1
ATOM 727 C C . GLY A 1 90 ? 4.161 4.791 -1.765 1.00 91.12 90 GLY A C 1
ATOM 728 O O . GLY A 1 90 ? 3.318 3.976 -2.147 1.00 91.12 90 GLY A O 1
ATOM 729 N N . TYR A 1 91 ? 3.988 5.574 -0.697 1.00 93.50 91 TYR A N 1
ATOM 730 C CA . TYR A 1 91 ? 2.772 5.563 0.123 1.00 93.50 91 TYR A CA 1
ATOM 731 C C . TYR A 1 91 ? 1.545 6.003 -0.678 1.00 93.50 91 TYR A C 1
ATOM 733 O O . TYR A 1 91 ? 0.541 5.297 -0.693 1.00 93.50 91 TYR A O 1
ATOM 741 N N . ILE A 1 92 ? 1.652 7.098 -1.433 1.00 91.31 92 ILE A N 1
ATOM 742 C CA . ILE A 1 92 ? 0.579 7.592 -2.313 1.00 91.31 92 ILE A CA 1
ATOM 743 C C . ILE A 1 92 ? 0.151 6.535 -3.336 1.00 91.31 92 ILE A C 1
ATOM 745 O O . ILE A 1 92 ? -1.041 6.309 -3.550 1.00 91.31 92 ILE A O 1
ATOM 749 N N . LYS A 1 93 ? 1.116 5.853 -3.968 1.00 90.94 93 LYS A N 1
ATOM 750 C CA . LYS A 1 93 ? 0.830 4.770 -4.917 1.00 90.94 93 LYS A CA 1
ATOM 751 C C . LYS A 1 93 ? 0.125 3.596 -4.241 1.00 90.94 93 LYS A C 1
ATOM 753 O O . LYS A 1 93 ? -0.811 3.066 -4.831 1.00 90.94 93 LYS A O 1
ATOM 758 N N . ALA A 1 94 ? 0.560 3.211 -3.039 1.00 94.25 94 ALA A N 1
ATOM 759 C CA . ALA A 1 94 ? -0.071 2.140 -2.272 1.00 94.25 94 ALA A CA 1
ATOM 760 C C . ALA A 1 94 ? -1.526 2.492 -1.928 1.00 94.25 94 ALA A C 1
ATOM 762 O O . ALA A 1 94 ? -2.412 1.703 -2.237 1.00 94.25 94 ALA A O 1
ATOM 763 N N . ILE A 1 95 ? -1.782 3.703 -1.413 1.00 93.56 95 ILE A N 1
ATOM 764 C CA . ILE A 1 95 ? -3.141 4.196 -1.129 1.00 93.56 95 ILE A CA 1
ATOM 765 C C . ILE A 1 95 ? -3.996 4.159 -2.403 1.00 93.56 95 ILE A C 1
ATOM 767 O O . ILE A 1 95 ? -5.056 3.545 -2.449 1.00 93.56 95 ILE A O 1
ATOM 771 N N . SER A 1 96 ? -3.509 4.756 -3.489 1.00 90.25 96 SER A N 1
ATOM 772 C CA . SER A 1 96 ? -4.265 4.824 -4.742 1.00 90.25 96 SER A CA 1
ATOM 773 C C . SER A 1 96 ? -4.589 3.438 -5.316 1.00 90.25 96 SER A C 1
ATOM 775 O O . SER A 1 96 ? -5.710 3.219 -5.768 1.00 90.25 96 SER A O 1
ATOM 777 N N . LYS A 1 97 ? -3.634 2.497 -5.315 1.00 91.94 97 LYS A N 1
ATOM 778 C CA . LYS A 1 97 ? -3.842 1.147 -5.867 1.00 91.94 97 LYS A CA 1
ATOM 779 C C . LYS A 1 97 ? -4.752 0.308 -4.965 1.00 91.94 97 LYS A C 1
ATOM 781 O O . LYS A 1 97 ? -5.662 -0.329 -5.484 1.00 91.94 97 LYS A O 1
ATOM 786 N N . PHE A 1 98 ? -4.546 0.352 -3.648 1.00 95.38 98 PHE A N 1
ATOM 787 C CA . PHE A 1 98 ? -5.327 -0.422 -2.685 1.00 95.38 98 PHE A CA 1
ATOM 788 C C . PHE A 1 98 ? -6.788 0.020 -2.639 1.00 95.38 98 PHE A C 1
ATOM 790 O O . PHE A 1 98 ? -7.671 -0.811 -2.794 1.00 95.38 98 PHE A O 1
ATOM 797 N N . TRP A 1 99 ? -7.071 1.320 -2.509 1.00 93.56 99 TRP A N 1
ATOM 798 C CA . TRP A 1 99 ? -8.460 1.789 -2.408 1.00 93.56 99 TRP A CA 1
ATOM 799 C C . TRP A 1 99 ? -9.228 1.685 -3.732 1.00 93.56 99 TRP A C 1
ATOM 801 O O . TRP A 1 99 ? -10.436 1.473 -3.717 1.00 93.56 99 TRP A O 1
ATOM 811 N N . ARG A 1 100 ? -8.548 1.745 -4.886 1.00 91.00 100 ARG A N 1
ATOM 812 C CA . ARG A 1 100 ? -9.173 1.378 -6.171 1.00 91.00 100 ARG A CA 1
ATOM 813 C C . ARG A 1 100 ? -9.548 -0.094 -6.233 1.00 91.00 100 ARG A C 1
ATOM 815 O O . ARG A 1 100 ? -10.599 -0.415 -6.763 1.00 91.00 100 ARG A O 1
ATOM 822 N N . TRP A 1 101 ? -8.690 -0.976 -5.722 1.00 94.00 101 TRP A N 1
ATOM 823 C CA . TRP A 1 101 ? -9.004 -2.399 -5.628 1.00 94.00 101 TRP A CA 1
ATOM 824 C C . TRP A 1 101 ? -10.147 -2.650 -4.639 1.00 94.00 101 TRP A C 1
ATOM 826 O O . TRP A 1 101 ? -11.089 -3.353 -4.981 1.00 94.00 101 TRP A O 1
ATOM 836 N N . LEU A 1 102 ? -10.114 -2.012 -3.467 1.00 93.31 102 LEU A N 1
ATOM 837 C CA . LEU A 1 102 ? -11.105 -2.186 -2.403 1.00 93.31 102 LEU A CA 1
ATOM 838 C C . LEU A 1 102 ? -12.521 -1.813 -2.853 1.00 93.31 102 LEU A C 1
ATOM 840 O O . LEU A 1 102 ? -13.487 -2.450 -2.450 1.00 93.31 102 LEU A O 1
ATOM 844 N N . TYR A 1 103 ? -12.633 -0.787 -3.697 1.00 90.56 103 TYR A N 1
ATOM 845 C CA . TYR A 1 103 ? -13.905 -0.290 -4.210 1.00 90.56 103 TYR A CA 1
ATOM 846 C C . TYR A 1 103 ? -14.083 -0.509 -5.714 1.00 90.56 103 TYR A C 1
ATOM 848 O O . TYR A 1 103 ? -14.853 0.206 -6.363 1.00 90.56 103 TYR A O 1
ATOM 856 N N . ARG A 1 104 ? -13.371 -1.484 -6.287 1.00 88.00 104 ARG A N 1
ATOM 857 C CA . ARG A 1 104 ? -13.400 -1.757 -7.730 1.00 88.00 104 ARG A CA 1
ATOM 858 C C . ARG A 1 104 ? -14.821 -1.974 -8.253 1.00 88.00 104 ARG A C 1
ATOM 860 O O . ARG A 1 104 ? -15.142 -1.466 -9.321 1.00 88.00 104 ARG A O 1
ATOM 867 N N . ASP A 1 105 ? -15.662 -2.656 -7.476 1.00 86.75 105 ASP A N 1
ATOM 868 C CA . ASP A 1 105 ? -17.023 -3.018 -7.874 1.00 86.75 105 ASP A CA 1
ATOM 869 C C . ASP A 1 105 ? -17.994 -1.842 -7.664 1.00 86.75 105 ASP A C 1
ATOM 871 O O . ASP A 1 105 ? -19.002 -1.738 -8.352 1.00 86.75 105 ASP A O 1
ATOM 875 N N . THR A 1 106 ? -17.670 -0.911 -6.757 1.00 87.19 106 THR A N 1
ATOM 876 C CA . THR A 1 106 ? -18.489 0.279 -6.466 1.00 87.19 106 THR A CA 1
ATOM 877 C C . THR A 1 106 ? -18.230 1.422 -7.445 1.00 87.19 106 THR A C 1
ATOM 879 O O . THR A 1 106 ? -19.165 2.100 -7.857 1.00 87.19 106 THR A O 1
ATOM 882 N N . TYR A 1 107 ? -16.967 1.655 -7.813 1.00 84.12 107 TYR A N 1
ATOM 883 C CA . TYR A 1 107 ? -16.569 2.770 -8.684 1.00 84.12 107 TYR A CA 1
ATOM 884 C C . TYR A 1 107 ? -16.059 2.311 -10.053 1.00 84.12 107 TYR A C 1
ATOM 886 O O . TYR A 1 107 ? -15.361 3.067 -10.722 1.00 84.12 107 TYR A O 1
ATOM 894 N N . PHE A 1 108 ? -16.363 1.080 -10.471 1.00 80.44 108 PHE A N 1
ATOM 895 C CA . PHE A 1 108 ? -15.957 0.530 -11.773 1.00 80.44 108 PHE A CA 1
ATOM 896 C C . PHE A 1 108 ? -14.445 0.677 -12.049 1.00 80.44 108 PHE A C 1
ATOM 898 O O . PHE A 1 108 ? -14.012 1.010 -13.151 1.00 80.44 108 PHE A O 1
ATOM 905 N N . GLY A 1 109 ? -13.622 0.473 -11.016 1.00 70.19 109 GLY A N 1
ATOM 906 C CA . GLY A 1 109 ? -12.162 0.618 -11.080 1.00 70.19 109 GLY A CA 1
ATOM 907 C C . GLY A 1 109 ? -11.626 2.056 -10.994 1.00 70.19 109 GLY A C 1
ATOM 908 O O . GLY A 1 109 ? -10.403 2.255 -10.976 1.00 70.19 109 GLY A O 1
ATOM 909 N N . GLU A 1 110 ? -12.491 3.069 -10.895 1.00 73.75 110 GLU A N 1
ATOM 910 C CA . GLU A 1 110 ? -12.064 4.435 -10.608 1.00 73.75 110 GLU A CA 1
ATOM 911 C C . GLU A 1 110 ? -11.606 4.624 -9.156 1.00 73.75 110 GLU A C 1
ATOM 913 O O . GLU A 1 110 ? -11.891 3.847 -8.248 1.00 73.75 110 GLU A O 1
ATOM 918 N N . ALA A 1 111 ? -10.848 5.701 -8.939 1.00 70.94 111 ALA A N 1
ATOM 919 C CA . ALA A 1 111 ? -10.448 6.122 -7.606 1.00 70.94 111 ALA A CA 1
ATOM 920 C C . ALA A 1 111 ? -11.657 6.719 -6.860 1.00 70.94 111 ALA A C 1
ATOM 922 O O . ALA A 1 111 ? -12.188 7.720 -7.358 1.00 70.94 111 ALA A O 1
ATOM 923 N N . PRO A 1 112 ? -12.032 6.189 -5.676 1.00 78.50 112 PRO A N 1
ATOM 924 C CA . PRO A 1 112 ? -13.051 6.796 -4.828 1.00 78.50 112 PRO A CA 1
ATOM 925 C C . PRO A 1 112 ? -12.828 8.305 -4.624 1.00 78.50 112 PRO A C 1
ATOM 927 O O . PRO A 1 112 ? -11.671 8.739 -4.537 1.00 78.50 112 PRO A O 1
ATOM 930 N N . PRO A 1 113 ? -13.892 9.120 -4.497 1.00 78.38 113 PRO A N 1
ATOM 931 C CA . PRO A 1 113 ? -13.768 10.569 -4.326 1.00 78.38 113 PRO A CA 1
ATOM 932 C C . PRO A 1 113 ? -12.825 10.968 -3.183 1.00 78.38 113 PRO A C 1
ATOM 934 O O . PRO A 1 113 ? -11.930 11.786 -3.388 1.00 78.38 113 PRO A O 1
ATOM 937 N N . HIS A 1 114 ? -12.935 10.296 -2.034 1.00 76.94 114 HIS A N 1
ATOM 938 C CA . HIS A 1 114 ? -12.144 10.577 -0.832 1.00 76.94 114 HIS A CA 1
ATOM 939 C C . HIS A 1 114 ? -10.638 10.272 -0.974 1.00 76.94 114 HIS A C 1
ATOM 941 O O . HIS A 1 114 ? -9.845 10.773 -0.183 1.00 76.94 114 HIS A O 1
ATOM 947 N N . ILE A 1 115 ? -10.206 9.505 -1.990 1.00 80.25 115 ILE A N 1
ATOM 948 C CA . ILE A 1 115 ? -8.774 9.287 -2.278 1.00 80.25 115 ILE A CA 1
ATOM 949 C C . ILE A 1 115 ? -8.232 10.177 -3.407 1.00 80.25 115 ILE A C 1
ATOM 951 O O . ILE A 1 115 ? -7.034 10.130 -3.708 1.00 80.25 115 ILE A O 1
ATOM 955 N N . ARG A 1 116 ? -9.073 10.984 -4.074 1.00 72.88 116 ARG A N 1
ATOM 956 C CA . ARG A 1 116 ? -8.626 11.834 -5.196 1.00 72.88 116 ARG A CA 1
ATOM 957 C C . ARG A 1 116 ? -7.637 12.909 -4.743 1.00 72.88 116 ARG A C 1
ATOM 959 O O . ARG A 1 116 ? -6.718 13.210 -5.502 1.00 72.88 116 ARG A O 1
ATOM 966 N N . ILE A 1 117 ? -7.739 13.379 -3.499 1.00 69.56 117 ILE A N 1
ATOM 967 C CA . ILE A 1 117 ? -6.796 14.328 -2.882 1.00 69.56 117 ILE A CA 1
ATOM 968 C C . ILE A 1 117 ? -5.353 13.816 -2.814 1.00 69.56 117 ILE A C 1
ATOM 970 O O . ILE A 1 117 ? -4.404 14.593 -2.780 1.00 69.56 117 ILE A O 1
ATOM 974 N N . VAL A 1 118 ? -5.166 12.494 -2.843 1.00 65.25 118 VAL A N 1
ATOM 975 C CA . VAL A 1 118 ? -3.849 11.857 -2.748 1.00 65.25 118 VAL A CA 1
ATOM 976 C C . VAL A 1 118 ? -3.098 11.940 -4.093 1.00 65.25 118 VAL A C 1
ATOM 978 O O . VAL A 1 118 ? -1.904 11.648 -4.178 1.00 65.25 118 VAL A O 1
ATOM 981 N N . ARG A 1 119 ? -3.757 12.388 -5.174 1.00 59.81 119 ARG A N 1
ATOM 982 C CA . ARG A 1 119 ? -3.126 12.652 -6.477 1.00 59.81 119 ARG A CA 1
ATOM 983 C C . ARG A 1 119 ? -2.376 13.990 -6.439 1.00 59.81 119 ARG A C 1
ATOM 985 O O . ARG A 1 119 ? -2.911 14.995 -6.887 1.00 59.81 119 ARG A O 1
ATOM 992 N N . GLY A 1 120 ? -1.138 14.030 -5.935 1.00 56.06 120 GLY A N 1
ATOM 993 C CA . GLY A 1 120 ? -0.501 15.349 -5.814 1.00 56.06 120 GLY A CA 1
ATOM 994 C C . GLY A 1 120 ? 0.944 15.478 -5.350 1.00 56.06 120 GLY A C 1
ATOM 995 O O . GLY A 1 120 ? 1.266 16.508 -4.773 1.00 56.06 120 GLY A O 1
ATOM 996 N N . LEU A 1 121 ? 1.843 14.528 -5.615 1.00 51.41 121 LEU A N 1
ATOM 997 C CA . LEU A 1 121 ? 3.279 14.844 -5.560 1.00 51.41 121 LEU A CA 1
ATOM 998 C C . LEU A 1 121 ? 3.824 14.935 -6.983 1.00 51.41 121 LEU A C 1
ATOM 1000 O O . LEU A 1 121 ? 3.732 13.981 -7.763 1.00 51.41 121 LEU A O 1
ATOM 1004 N N . LYS A 1 122 ? 4.344 16.118 -7.344 1.00 50.03 122 LYS A N 1
ATOM 1005 C CA . LYS A 1 122 ? 5.056 16.318 -8.611 1.00 50.03 122 LYS A CA 1
ATOM 1006 C C . LYS A 1 122 ? 6.147 15.253 -8.699 1.00 50.03 122 LYS A C 1
ATOM 1008 O O . LYS A 1 122 ? 6.896 15.042 -7.748 1.00 50.03 122 LYS A O 1
ATOM 1013 N N . ARG A 1 123 ? 6.239 14.571 -9.844 1.00 49.34 123 ARG A N 1
ATOM 1014 C CA . ARG A 1 123 ? 7.367 13.679 -10.118 1.00 49.34 123 ARG A CA 1
ATOM 1015 C C . ARG A 1 123 ? 8.625 14.540 -10.199 1.00 49.34 123 ARG A C 1
ATOM 1017 O O . ARG A 1 123 ? 8.949 15.048 -11.265 1.00 49.34 123 ARG A O 1
ATOM 1024 N N . ASN A 1 124 ? 9.357 14.662 -9.099 1.00 47.41 124 ASN A N 1
ATOM 1025 C CA . ASN A 1 124 ? 10.772 14.991 -9.175 1.00 47.41 124 ASN A CA 1
ATOM 1026 C C . ASN A 1 124 ? 11.477 13.712 -9.627 1.00 47.41 124 ASN A C 1
ATOM 1028 O O . ASN A 1 124 ? 12.022 12.951 -8.831 1.00 47.41 124 ASN A O 1
ATOM 1032 N N . CYS A 1 125 ? 11.364 13.411 -10.922 1.00 45.97 125 CYS A N 1
ATOM 1033 C CA . CYS A 1 125 ? 12.212 12.423 -11.565 1.00 45.97 125 CYS A CA 1
ATOM 1034 C C . CYS A 1 125 ? 13.617 13.026 -11.574 1.00 45.97 125 CYS A C 1
ATOM 1036 O O . CYS A 1 125 ? 14.013 13.673 -12.541 1.00 45.97 125 CYS A O 1
ATOM 1038 N N . HIS A 1 126 ? 14.371 12.838 -10.491 1.00 48.66 126 HIS A N 1
ATOM 1039 C CA . HIS A 1 126 ? 15.814 12.800 -10.640 1.00 48.66 126 HIS A CA 1
ATOM 1040 C C . HIS A 1 126 ? 16.070 11.640 -11.600 1.00 48.66 126 HIS A C 1
ATOM 1042 O O . HIS A 1 126 ? 15.925 10.477 -11.227 1.00 48.66 126 HIS A O 1
ATOM 1048 N N . LYS A 1 127 ? 16.313 11.964 -12.877 1.00 54.84 127 LYS A N 1
ATOM 1049 C CA . LYS A 1 127 ? 16.921 11.010 -13.801 1.00 54.84 127 LYS A CA 1
ATOM 1050 C C . LYS A 1 127 ? 18.159 10.495 -13.079 1.00 54.84 127 LYS A C 1
ATOM 1052 O O . LYS A 1 127 ? 18.901 11.310 -12.525 1.00 54.84 127 LYS A O 1
ATOM 1057 N N . GLU A 1 128 ? 18.336 9.178 -13.032 1.00 57.09 128 GLU A N 1
ATOM 1058 C CA . GLU A 1 128 ? 19.609 8.626 -12.578 1.00 57.09 128 GLU A CA 1
ATOM 1059 C C . GLU A 1 128 ? 20.727 9.370 -13.320 1.00 57.09 128 GLU A C 1
ATOM 1061 O O . GLU A 1 128 ? 20.580 9.630 -14.524 1.00 57.09 128 GLU A O 1
ATOM 1066 N N . PRO A 1 129 ? 21.782 9.817 -12.616 1.00 60.66 129 PRO A N 1
ATOM 1067 C CA . PRO A 1 129 ? 22.888 10.473 -13.285 1.00 60.66 129 PRO A CA 1
ATOM 1068 C C . PRO A 1 129 ? 23.390 9.525 -14.368 1.00 60.66 129 PRO A C 1
ATOM 1070 O O . PRO A 1 129 ? 23.598 8.340 -14.115 1.00 60.66 129 PRO A O 1
ATOM 1073 N N . HIS A 1 130 ? 23.525 10.036 -15.588 1.00 67.94 130 HIS A N 1
ATOM 1074 C CA . HIS A 1 130 ? 24.077 9.251 -16.676 1.00 67.94 130 HIS A CA 1
ATOM 1075 C C . HIS A 1 130 ? 25.504 8.850 -16.289 1.00 67.94 130 HIS A C 1
ATOM 1077 O O . HIS A 1 130 ? 26.386 9.702 -16.172 1.00 67.94 130 HIS A O 1
ATOM 1083 N N . ILE A 1 131 ? 25.705 7.562 -16.017 1.00 74.25 131 ILE A N 1
ATOM 1084 C CA . ILE A 1 131 ? 27.025 7.002 -15.759 1.00 74.25 131 ILE A CA 1
ATOM 1085 C C . ILE A 1 131 ? 27.662 6.797 -17.129 1.00 74.25 131 ILE A C 1
ATOM 1087 O O . ILE A 1 131 ? 27.183 5.975 -17.908 1.00 74.25 131 ILE A O 1
ATOM 1091 N N . PHE A 1 132 ? 28.706 7.568 -17.432 1.00 78.19 132 PHE A N 1
ATOM 1092 C CA . PHE A 1 132 ? 29.449 7.416 -18.679 1.00 78.19 132 PHE A CA 1
ATOM 1093 C C . PHE A 1 132 ? 30.029 6.002 -18.771 1.00 78.19 132 PHE A C 1
ATOM 1095 O O . PHE A 1 132 ? 30.702 5.536 -17.845 1.00 78.19 132 PHE A O 1
ATOM 1102 N N . SER A 1 133 ? 29.780 5.328 -19.892 1.00 82.75 133 SER A N 1
ATOM 1103 C CA . SER A 1 133 ? 30.451 4.072 -20.216 1.00 82.75 133 SER A CA 1
ATOM 1104 C C . SER A 1 133 ? 31.938 4.315 -20.511 1.00 82.75 133 SER A C 1
ATOM 1106 O O . SER A 1 133 ? 32.380 5.454 -20.705 1.00 82.75 133 SER A O 1
ATOM 1108 N N . LYS A 1 134 ? 32.745 3.247 -20.554 1.00 82.56 134 LYS A N 1
ATOM 1109 C CA . LYS A 1 134 ? 34.166 3.369 -20.932 1.00 82.56 134 LYS A CA 1
ATOM 1110 C C . LYS A 1 134 ? 34.303 3.945 -22.343 1.00 82.56 134 LYS A C 1
ATOM 1112 O O . LYS A 1 134 ? 35.214 4.728 -22.608 1.00 82.56 134 LYS A O 1
ATOM 1117 N N . GLU A 1 135 ? 33.373 3.588 -23.216 1.00 84.12 135 GLU A N 1
ATOM 1118 C CA . GLU A 1 135 ? 33.280 4.032 -24.598 1.00 84.12 135 GLU A CA 1
ATOM 1119 C C . GLU A 1 135 ? 32.970 5.533 -24.674 1.00 84.12 135 GLU A C 1
ATOM 1121 O O . GLU A 1 135 ? 33.629 6.259 -25.424 1.00 84.12 135 GLU A O 1
ATOM 1126 N N . ASP A 1 136 ? 32.049 6.025 -23.839 1.00 85.06 136 ASP A N 1
ATOM 1127 C CA . ASP A 1 136 ? 31.723 7.454 -23.761 1.00 85.06 136 ASP A CA 1
ATOM 1128 C C . ASP A 1 136 ? 32.925 8.277 -23.282 1.00 85.06 136 ASP A C 1
ATOM 1130 O O . ASP A 1 136 ? 33.250 9.317 -23.859 1.00 85.06 136 ASP A O 1
ATOM 1134 N N . ILE A 1 137 ? 33.640 7.780 -22.267 1.00 86.50 137 ILE A N 1
ATOM 1135 C CA . ILE A 1 137 ? 34.866 8.413 -21.762 1.00 86.50 137 ILE A CA 1
ATOM 1136 C C . ILE A 1 137 ? 35.927 8.466 -22.867 1.00 86.50 137 ILE A C 1
ATOM 1138 O O . ILE A 1 137 ? 36.564 9.504 -23.069 1.00 86.50 137 ILE A O 1
ATOM 1142 N N . GLN A 1 138 ? 36.105 7.375 -23.616 1.00 86.94 138 GLN A N 1
ATOM 1143 C CA . GLN A 1 138 ? 37.095 7.313 -24.689 1.00 86.94 138 GLN A CA 1
ATOM 1144 C C . GLN A 1 138 ? 36.770 8.288 -25.825 1.00 86.94 138 GLN A C 1
ATOM 1146 O O . GLN A 1 138 ? 37.670 8.950 -26.351 1.00 86.94 138 GLN A O 1
ATOM 1151 N N . LYS A 1 139 ? 35.489 8.416 -26.177 1.00 89.06 139 LYS A N 1
ATOM 1152 C CA . LYS A 1 139 ? 35.018 9.369 -27.183 1.00 89.06 139 LYS A CA 1
ATOM 1153 C C . LYS A 1 139 ? 35.304 10.813 -26.764 1.00 89.06 139 LYS A C 1
ATOM 1155 O O . LYS A 1 139 ? 35.928 11.547 -27.527 1.00 89.06 139 LYS A O 1
ATOM 1160 N N . ILE A 1 140 ? 34.976 11.176 -25.522 1.00 87.88 140 ILE A N 1
ATOM 1161 C CA . ILE A 1 140 ? 35.234 12.515 -24.965 1.00 87.88 140 ILE A CA 1
ATOM 1162 C C . ILE A 1 140 ? 36.736 12.845 -24.979 1.00 87.88 140 ILE A C 1
ATOM 1164 O O . ILE A 1 140 ? 37.140 13.957 -25.333 1.00 87.88 140 ILE A O 1
ATOM 1168 N N . LEU A 1 141 ? 37.593 11.884 -24.619 1.00 88.75 141 LEU A N 1
ATOM 1169 C CA . LEU A 1 141 ? 39.047 12.071 -24.642 1.00 88.75 141 LEU A CA 1
ATOM 1170 C C . LEU A 1 141 ? 39.585 12.276 -26.064 1.00 88.75 141 LEU A C 1
ATOM 1172 O O . LEU A 1 141 ? 40.462 13.119 -26.273 1.00 88.75 141 LEU A O 1
ATOM 1176 N N . ASN A 1 142 ? 39.061 11.532 -27.038 1.00 87.50 142 ASN A N 1
ATOM 1177 C CA . ASN A 1 142 ? 39.477 11.631 -28.435 1.00 87.50 142 ASN A CA 1
ATOM 1178 C C . ASN A 1 142 ? 39.046 12.965 -29.065 1.00 87.50 142 ASN A C 1
ATOM 1180 O O . ASN A 1 142 ? 39.864 13.629 -29.703 1.00 87.50 142 ASN A O 1
ATOM 1184 N N . GLU A 1 143 ? 37.813 13.407 -28.815 1.00 86.88 143 GLU A N 1
ATOM 1185 C CA . GLU A 1 143 ? 37.298 14.704 -29.276 1.00 86.88 143 GLU A CA 1
ATOM 1186 C C . GLU A 1 143 ? 38.117 15.869 -28.698 1.00 86.88 143 GLU A C 1
ATOM 1188 O O . GLU A 1 143 ? 38.521 16.785 -29.418 1.00 86.88 143 GLU A O 1
ATOM 1193 N N . LYS A 1 144 ? 38.474 15.794 -27.408 1.00 85.12 144 LYS A N 1
ATOM 1194 C CA . LYS A 1 144 ? 39.321 16.802 -26.754 1.00 85.12 144 LYS A CA 1
ATOM 1195 C C . LYS A 1 144 ? 40.737 16.857 -27.344 1.00 85.12 144 LYS A C 1
ATOM 1197 O O . LYS A 1 144 ? 41.313 17.940 -27.457 1.00 85.12 144 LYS A O 1
ATOM 1202 N N . ARG A 1 145 ? 41.308 15.713 -27.742 1.00 81.50 145 ARG A N 1
ATOM 1203 C CA . ARG A 1 145 ? 42.617 15.649 -28.423 1.00 81.50 145 ARG A CA 1
ATOM 1204 C C . ARG A 1 145 ? 42.568 16.286 -29.811 1.00 81.50 145 ARG A C 1
ATOM 1206 O O . ARG A 1 145 ? 43.457 17.070 -30.137 1.00 81.50 145 ARG A O 1
ATOM 1213 N N . GLN A 1 146 ? 41.528 16.000 -30.592 1.00 74.25 146 GLN A N 1
ATOM 1214 C CA . GLN A 1 146 ? 41.340 16.588 -31.922 1.00 74.25 146 GLN A CA 1
ATOM 1215 C C . GLN A 1 146 ? 41.151 18.107 -31.848 1.00 74.25 146 GLN A C 1
ATOM 1217 O O . GLN A 1 146 ? 41.825 18.846 -32.564 1.00 74.25 146 GLN A O 1
ATOM 1222 N N . TYR A 1 147 ? 40.325 18.587 -30.915 1.00 75.25 147 TYR A N 1
ATOM 1223 C CA . TYR A 1 147 ? 40.121 20.019 -30.687 1.00 75.25 147 TYR A CA 1
ATOM 1224 C C . TYR A 1 147 ? 41.424 20.753 -30.325 1.00 75.25 147 TYR A C 1
ATOM 1226 O O . TYR A 1 147 ? 41.718 21.818 -30.867 1.00 75.25 147 TYR A O 1
ATOM 1234 N N . ASN A 1 148 ? 42.250 20.171 -29.449 1.00 73.88 148 ASN A N 1
ATOM 1235 C CA . ASN A 1 148 ? 43.539 20.760 -29.075 1.00 73.88 148 ASN A CA 1
ATOM 1236 C C . ASN A 1 148 ? 44.556 20.744 -30.227 1.00 73.88 148 ASN A C 1
ATOM 1238 O O . ASN A 1 148 ? 45.319 21.696 -30.376 1.00 73.88 148 ASN A O 1
ATOM 1242 N N . SER A 1 149 ? 44.557 19.697 -31.056 1.00 71.19 149 SER A N 1
ATOM 1243 C CA . SER A 1 149 ? 45.403 19.627 -32.253 1.00 71.19 149 SER A CA 1
ATOM 1244 C C . SER A 1 149 ? 45.030 20.703 -33.277 1.00 71.19 149 SER A C 1
ATOM 1246 O O . SER A 1 149 ? 45.918 21.372 -33.801 1.00 71.19 149 SER A O 1
ATOM 1248 N N . LEU A 1 150 ? 43.733 20.926 -33.503 1.00 70.25 150 LEU A N 1
ATOM 1249 C CA . LEU A 1 150 ? 43.234 21.976 -34.393 1.00 70.25 150 LEU A CA 1
ATOM 1250 C C . LEU A 1 150 ? 43.597 23.371 -33.869 1.00 70.25 150 LEU A C 1
ATOM 1252 O O . LEU A 1 150 ? 44.137 24.183 -34.613 1.00 70.25 150 LEU A O 1
ATOM 1256 N N . ARG A 1 151 ? 43.396 23.619 -32.568 1.00 68.81 151 ARG A N 1
ATOM 1257 C CA . ARG A 1 151 ? 43.713 24.902 -31.920 1.00 68.81 151 ARG A CA 1
ATOM 1258 C C . ARG A 1 151 ? 45.206 25.247 -31.954 1.00 68.81 151 ARG A C 1
ATOM 1260 O O . ARG A 1 151 ? 45.551 26.420 -32.071 1.00 68.81 151 ARG A O 1
ATOM 1267 N N . ASN A 1 152 ? 46.083 24.250 -31.852 1.00 63.97 152 ASN A N 1
ATOM 1268 C CA . ASN A 1 152 ? 47.530 24.460 -31.920 1.00 63.97 152 ASN A CA 1
ATOM 1269 C C . ASN A 1 152 ? 48.020 24.732 -33.353 1.00 63.97 152 ASN A C 1
ATOM 1271 O O . ASN A 1 152 ? 48.991 25.460 -33.517 1.00 63.97 152 ASN A O 1
ATOM 1275 N N . ASN A 1 153 ? 47.317 24.235 -34.377 1.00 59.56 153 ASN A N 1
ATOM 1276 C CA . ASN A 1 153 ? 47.615 24.523 -35.786 1.00 59.56 153 ASN A CA 1
ATOM 1277 C C . ASN A 1 153 ? 47.103 25.892 -36.270 1.00 59.56 153 ASN A C 1
ATOM 1279 O O . ASN A 1 153 ? 47.513 26.342 -37.331 1.00 59.56 153 ASN A O 1
ATOM 1283 N N . THR A 1 154 ? 46.218 26.568 -35.525 1.00 56.12 154 THR A N 1
ATOM 1284 C CA . THR A 1 154 ? 45.675 27.899 -35.894 1.00 56.12 154 THR A CA 1
ATOM 1285 C C . THR A 1 154 ? 46.437 29.072 -35.247 1.00 56.12 154 THR A C 1
ATOM 1287 O O . THR A 1 154 ? 45.970 30.205 -35.282 1.00 56.12 154 THR A O 1
ATOM 1290 N N . ARG A 1 155 ? 47.581 28.812 -34.597 1.00 52.78 155 ARG A N 1
ATOM 1291 C CA . ARG A 1 155 ? 48.427 29.808 -33.902 1.00 52.78 155 ARG A CA 1
ATOM 1292 C C . ARG A 1 155 ? 49.758 30.085 -34.630 1.00 52.78 155 ARG A C 1
ATOM 1294 O O . ARG A 1 155 ? 50.760 30.352 -33.969 1.00 52.78 155 ARG A O 1
ATOM 1301 N N . ILE A 1 156 ? 49.764 30.002 -35.961 1.00 47.31 156 ILE A N 1
ATOM 1302 C CA . ILE A 1 156 ? 50.898 30.380 -36.824 1.00 47.31 156 ILE A CA 1
ATOM 1303 C C . ILE A 1 156 ? 50.520 31.641 -37.592 1.00 47.31 156 ILE A C 1
ATOM 1305 O O . ILE A 1 156 ? 49.390 31.654 -38.131 1.00 47.31 156 ILE A O 1
#